Protein AF-A0AAE3A9W5-F1 (afdb_monomer_lite)

Foldseek 3Di:
DDDDDDDDDDDPVVVVVVQVVCVVVVHGPVVVVVVVVVVVCPVPPDPVRVVVVVVVVPDPPDDDPPPPPDDDPDDDDDDDDDDDDD

Secondary structure (DSSP, 8-state):
-----------HHHHHHHHHHHHHTT--HHHHHHHHHHHHHHHHS-HHHHHHHHHTTS-----------PPP--------------

Structure (mmCIF, N/CA/C/O backbone):
data_AF-A0AAE3A9W5-F1
#
_entry.id   AF-A0AAE3A9W5-F1
#
loop_
_atom_site.group_PDB
_atom_site.id
_atom_site.type_symbol
_atom_site.label_atom_id
_atom_site.label_alt_id
_atom_site.label_comp_id
_atom_site.label_asym_id
_atom_site.label_entity_id
_atom_site.label_seq_id
_atom_site.pdbx_PDB_ins_code
_atom_site.Cartn_x
_atom_site.Cartn_y
_atom_site.Cartn_z
_atom_site.occupancy
_atom_site.B_iso_or_equiv
_atom_site.auth_seq_id
_atom_site.auth_comp_id
_atom_site.auth_asym_id
_atom_site.auth_atom_id
_atom_site.pdbx_PDB_model_num
ATOM 1 N N . MET A 1 1 ? -4.936 0.295 -18.198 1.00 72.75 1 MET A N 1
ATOM 2 C CA . MET A 1 1 ? -4.486 -1.033 -17.704 1.00 72.75 1 MET A CA 1
ATOM 3 C C . MET A 1 1 ? -5.564 -1.707 -16.859 1.00 72.75 1 MET A C 1
ATOM 5 O O . MET A 1 1 ? -6.339 -1.006 -16.218 1.00 72.75 1 MET A O 1
ATOM 9 N N . LYS A 1 2 ? -5.620 -3.047 -16.849 1.00 81.25 2 LYS A N 1
ATOM 10 C CA . LYS A 1 2 ? -6.541 -3.829 -15.998 1.00 81.25 2 LYS A CA 1
ATOM 11 C C . LYS A 1 2 ? -5.976 -3.956 -14.576 1.00 81.25 2 LYS A C 1
ATOM 13 O O . LYS A 1 2 ? -4.772 -4.141 -14.426 1.00 81.25 2 LYS A O 1
ATOM 18 N N . ARG A 1 3 ? -6.831 -3.873 -13.549 1.00 85.44 3 ARG A N 1
ATOM 19 C CA . ARG A 1 3 ? -6.445 -4.083 -12.140 1.00 85.44 3 ARG A CA 1
ATOM 20 C C . ARG A 1 3 ? -6.615 -5.551 -11.752 1.00 85.44 3 ARG A C 1
ATOM 22 O O . ARG A 1 3 ? -7.553 -6.199 -12.206 1.00 85.44 3 ARG A O 1
ATOM 29 N N . MET A 1 4 ? -5.719 -6.042 -10.902 1.00 91.12 4 MET A N 1
ATOM 30 C CA . MET A 1 4 ? -5.787 -7.367 -10.286 1.00 91.12 4 MET A CA 1
ATOM 31 C C . MET A 1 4 ? -5.764 -7.197 -8.766 1.00 91.12 4 MET A C 1
ATOM 33 O O . MET A 1 4 ? -5.010 -6.367 -8.262 1.00 91.12 4 MET A O 1
ATOM 37 N N . THR A 1 5 ? -6.574 -7.971 -8.046 1.00 91.69 5 THR A N 1
ATOM 38 C CA . THR A 1 5 ? -6.638 -7.917 -6.579 1.00 91.69 5 THR A CA 1
ATOM 39 C C . THR A 1 5 ? -5.661 -8.914 -5.967 1.00 91.69 5 THR A C 1
ATOM 41 O O . THR A 1 5 ? -5.640 -10.080 -6.354 1.00 91.69 5 THR A O 1
ATOM 44 N N . ILE A 1 6 ? -4.885 -8.462 -4.982 1.00 90.12 6 ILE A N 1
ATOM 45 C CA . ILE A 1 6 ? -4.026 -9.313 -4.153 1.00 90.12 6 ILE A CA 1
ATOM 46 C C . ILE A 1 6 ? -4.675 -9.424 -2.772 1.00 90.12 6 ILE A C 1
ATOM 48 O O . ILE A 1 6 ? -5.044 -8.413 -2.179 1.00 90.12 6 ILE A O 1
ATOM 52 N N . THR A 1 7 ? -4.815 -10.643 -2.253 1.00 92.12 7 THR A N 1
ATOM 53 C CA . THR A 1 7 ? -5.348 -10.889 -0.906 1.00 92.12 7 THR A CA 1
ATOM 54 C C . THR A 1 7 ? -4.208 -11.209 0.053 1.00 92.12 7 THR A C 1
ATOM 56 O O . THR A 1 7 ? -3.380 -12.070 -0.234 1.00 92.12 7 THR A O 1
ATOM 59 N N . VAL A 1 8 ? -4.177 -10.532 1.203 1.00 89.38 8 VAL A N 1
ATOM 60 C CA . VAL A 1 8 ? -3.164 -10.723 2.250 1.00 89.38 8 VAL A CA 1
ATOM 61 C C . VAL A 1 8 ? -3.866 -10.937 3.586 1.00 89.38 8 VAL A C 1
ATOM 63 O O . VAL A 1 8 ? -4.756 -10.172 3.954 1.00 89.38 8 VAL A O 1
ATOM 66 N N . SER A 1 9 ? -3.469 -11.974 4.321 1.00 94.31 9 SER A N 1
ATOM 67 C CA . SER A 1 9 ? -3.936 -12.203 5.690 1.00 94.31 9 SER A CA 1
ATOM 68 C C . SER A 1 9 ? -3.079 -11.418 6.680 1.00 94.31 9 SER A C 1
ATOM 70 O O . SER A 1 9 ? -1.852 -11.423 6.590 1.00 94.31 9 SER A O 1
ATOM 72 N N . TYR A 1 10 ? -3.724 -10.760 7.641 1.00 94.62 10 TYR A N 1
ATOM 73 C CA . TYR A 1 10 ? -3.062 -9.976 8.681 1.00 94.62 10 TYR A CA 1
ATOM 74 C C . TYR A 1 10 ? -3.783 -10.146 10.021 1.00 94.62 10 TYR A C 1
ATOM 76 O O . TYR A 1 10 ? -4.939 -10.567 10.071 1.00 94.62 10 TYR A O 1
ATOM 84 N N . GLU A 1 11 ? -3.096 -9.835 11.116 1.00 97.69 11 GLU A N 1
ATOM 85 C CA . GLU A 1 11 ? -3.646 -9.978 12.461 1.00 97.69 11 GLU A CA 1
ATOM 86 C C . GLU A 1 11 ? -4.771 -8.964 12.700 1.00 97.69 11 GLU A C 1
ATOM 88 O O . GLU A 1 11 ? -4.584 -7.756 12.545 1.00 97.69 11 GLU A O 1
ATOM 93 N N . GLN A 1 12 ? -5.950 -9.460 13.082 1.00 95.69 12 GLN A N 1
ATOM 94 C CA . GLN A 1 12 ? -7.174 -8.661 13.116 1.00 95.69 12 GLN A CA 1
ATOM 95 C C . GLN A 1 12 ? -7.086 -7.464 14.073 1.00 95.69 12 GLN A C 1
ATOM 97 O O . GLN A 1 12 ? -7.532 -6.370 13.728 1.00 95.69 12 GLN A O 1
ATOM 102 N N . GLU A 1 13 ? -6.524 -7.646 15.268 1.00 97.38 13 GLU A N 1
ATOM 103 C CA . GLU A 1 13 ? -6.429 -6.571 16.264 1.00 97.38 13 GLU A CA 1
ATOM 104 C C . GLU A 1 13 ? -5.455 -5.475 15.824 1.00 97.38 13 GLU A C 1
ATOM 106 O O . GLU A 1 13 ? -5.778 -4.287 15.898 1.00 97.38 13 GLU A O 1
ATOM 111 N N . LYS A 1 14 ? -4.310 -5.870 15.257 1.00 95.94 14 LYS A N 1
ATOM 112 C CA . LYS A 1 14 ? -3.339 -4.935 14.675 1.00 95.94 14 LYS A CA 1
ATOM 113 C C . LYS A 1 14 ? -3.926 -4.185 13.486 1.00 95.94 14 LYS A C 1
ATOM 115 O O . LYS A 1 14 ? -3.709 -2.982 13.373 1.00 95.94 14 LYS A O 1
ATOM 120 N N . LEU A 1 15 ? -4.706 -4.860 12.636 1.00 94.69 15 LEU A N 1
ATOM 121 C CA . LEU A 1 15 ? -5.376 -4.222 11.502 1.00 94.69 15 LEU A CA 1
ATOM 122 C C . LEU A 1 15 ? -6.353 -3.138 11.964 1.00 94.69 15 LEU A C 1
ATOM 124 O O . LEU A 1 15 ? -6.351 -2.039 11.419 1.00 94.69 15 LEU A O 1
ATOM 128 N N . LYS A 1 16 ? -7.163 -3.431 12.987 1.00 93.81 16 LYS A N 1
ATOM 129 C CA . LYS A 1 16 ? -8.122 -2.471 13.550 1.00 93.81 16 LYS A CA 1
ATOM 130 C C . LYS A 1 16 ? -7.422 -1.243 14.119 1.00 93.81 16 LYS A C 1
ATOM 132 O O . LYS A 1 16 ? -7.840 -0.124 13.831 1.00 93.81 16 LYS A O 1
ATOM 137 N N . ALA A 1 17 ? -6.354 -1.442 14.894 1.00 95.44 17 ALA A N 1
ATOM 138 C CA . ALA A 1 17 ? -5.559 -0.335 15.415 1.00 95.44 17 ALA A CA 1
ATOM 139 C C . ALA A 1 17 ? -4.972 0.503 14.268 1.00 95.44 17 ALA A C 1
ATOM 141 O O . ALA A 1 17 ? -5.110 1.724 14.259 1.00 95.44 17 ALA A O 1
ATOM 142 N N . LEU A 1 18 ? -4.391 -0.154 13.263 1.00 93.00 18 LEU A N 1
ATOM 143 C CA . LEU A 1 18 ? -3.811 0.513 12.102 1.00 93.00 18 LEU A CA 1
ATOM 144 C C . LEU A 1 18 ? -4.845 1.358 11.346 1.00 93.00 18 LEU A C 1
ATOM 146 O O . LEU A 1 18 ? -4.592 2.531 11.098 1.00 93.00 18 LEU A O 1
AT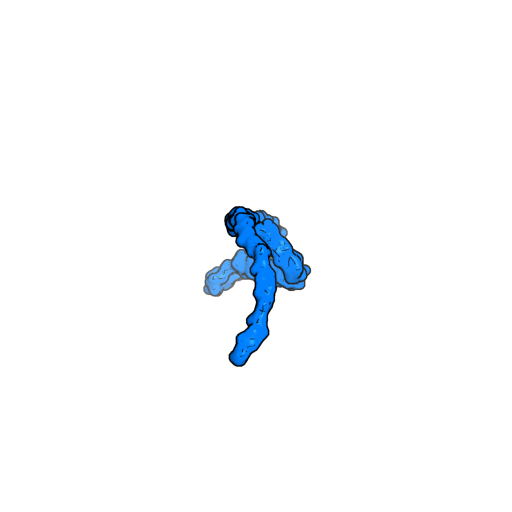OM 150 N N . GLN A 1 19 ? -6.022 0.804 11.044 1.00 91.38 19 GLN A N 1
ATOM 151 C CA . GLN A 1 19 ? -7.104 1.531 10.370 1.00 91.38 19 GLN A CA 1
ATOM 152 C C . GLN A 1 19 ? -7.617 2.712 11.202 1.00 91.38 19 GLN A C 1
ATOM 154 O O . GLN A 1 19 ? -7.853 3.790 10.658 1.00 91.38 19 GLN A O 1
ATOM 159 N N . PHE A 1 20 ? -7.746 2.537 12.520 1.00 92.50 20 PHE A N 1
ATOM 160 C CA . PHE A 1 20 ? -8.190 3.596 13.426 1.00 92.50 20 PHE A CA 1
ATOM 161 C C . PHE A 1 20 ? -7.226 4.789 13.429 1.00 92.50 20 PHE A C 1
ATOM 163 O O . PHE A 1 20 ? -7.649 5.940 13.304 1.00 92.50 20 PHE A O 1
ATOM 170 N N . TYR A 1 21 ? -5.922 4.526 13.547 1.00 92.38 21 TYR A N 1
ATOM 171 C CA . TYR A 1 21 ? -4.916 5.587 13.578 1.00 92.38 21 TYR A CA 1
ATOM 172 C C . TYR A 1 21 ? -4.620 6.175 12.192 1.00 92.38 21 TYR A C 1
ATOM 174 O O . TYR A 1 21 ? -4.401 7.380 12.103 1.00 92.38 21 TYR A O 1
ATOM 182 N N . ALA A 1 22 ? -4.668 5.379 11.119 1.00 89.12 22 ALA A N 1
ATOM 183 C CA . ALA A 1 22 ? -4.540 5.882 9.749 1.00 89.12 22 ALA A CA 1
ATOM 184 C C . ALA A 1 22 ? -5.669 6.871 9.426 1.00 89.12 22 ALA A C 1
ATOM 186 O O . ALA A 1 22 ? -5.402 8.023 9.080 1.00 89.12 22 ALA A O 1
ATOM 187 N N . GLY A 1 23 ? -6.924 6.483 9.692 1.00 85.88 23 GLY A N 1
ATOM 188 C CA . GLY A 1 23 ? -8.082 7.352 9.473 1.00 85.88 23 GLY A CA 1
ATOM 189 C C . GLY A 1 23 ? -8.018 8.654 10.277 1.00 85.88 23 GLY A C 1
ATOM 190 O O . GLY A 1 23 ? -8.432 9.705 9.792 1.00 85.88 23 GLY A O 1
ATOM 191 N N . LYS A 1 24 ? -7.424 8.623 11.476 1.00 85.00 24 LYS A N 1
ATOM 192 C CA . LYS A 1 24 ? -7.191 9.825 12.289 1.00 85.00 24 LYS A CA 1
ATOM 193 C C . LYS A 1 24 ? -6.162 10.783 11.669 1.00 85.00 24 LYS A C 1
ATOM 195 O O . LYS A 1 24 ? -6.282 11.991 11.850 1.00 85.00 24 LYS A O 1
ATOM 200 N N . ASN A 1 25 ? -5.182 10.256 10.940 1.00 80.25 25 ASN A N 1
ATOM 201 C CA . ASN A 1 25 ? -4.139 11.031 10.265 1.00 80.25 25 ASN A CA 1
ATOM 202 C C . ASN A 1 25 ? -4.558 11.517 8.866 1.00 80.25 25 ASN A C 1
ATOM 204 O O . ASN A 1 25 ? -3.768 12.167 8.185 1.00 80.25 25 ASN A O 1
ATOM 208 N N . GLY A 1 26 ? -5.788 11.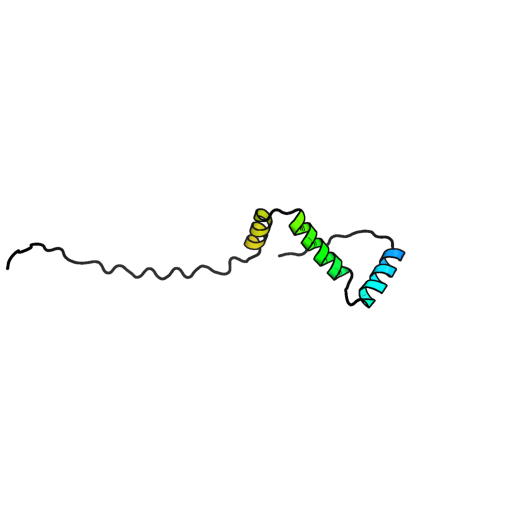217 8.435 1.00 78.06 26 GLY A N 1
ATOM 209 C CA . GLY A 1 26 ? -6.310 11.621 7.130 1.00 78.06 26 GLY A CA 1
ATOM 210 C C . GLY A 1 26 ? -5.789 10.786 5.959 1.00 78.06 26 GLY A C 1
ATOM 211 O O . GLY A 1 26 ? -6.029 11.158 4.813 1.00 78.06 26 GLY A O 1
ATOM 212 N N . THR A 1 27 ? -5.106 9.668 6.221 1.00 81.38 27 THR A N 1
ATOM 213 C CA . THR A 1 27 ? -4.732 8.688 5.193 1.00 81.38 27 THR A CA 1
ATOM 214 C C . THR A 1 27 ? -5.589 7.434 5.328 1.00 81.38 27 THR A C 1
ATOM 216 O O . THR A 1 27 ? -6.016 7.057 6.420 1.00 81.38 27 THR A O 1
ATOM 219 N N . SER A 1 28 ? -5.887 6.781 4.206 1.00 88.69 28 SER A N 1
ATOM 220 C CA . SER A 1 28 ? -6.484 5.447 4.229 1.00 88.69 28 SER A CA 1
ATOM 221 C C . SER A 1 28 ? -5.384 4.398 4.134 1.00 88.69 28 SER A C 1
ATOM 223 O O . SER A 1 28 ? -4.393 4.582 3.422 1.00 88.69 28 SER A O 1
ATOM 225 N N . LEU A 1 29 ? -5.574 3.278 4.832 1.00 89.25 29 LEU A N 1
ATOM 226 C CA . LEU A 1 29 ? -4.644 2.154 4.769 1.00 89.25 29 LEU A CA 1
ATOM 227 C C . LEU A 1 29 ? -4.473 1.667 3.321 1.00 89.25 29 LEU A C 1
ATOM 229 O O . LEU A 1 29 ? -3.371 1.330 2.904 1.00 89.25 29 LEU A O 1
ATOM 233 N N . GLU A 1 30 ? -5.553 1.673 2.544 1.00 88.88 30 GLU A N 1
ATOM 234 C CA . GLU A 1 30 ? -5.559 1.307 1.132 1.00 88.88 30 GLU A CA 1
ATOM 235 C C . GLU A 1 30 ? -4.670 2.237 0.298 1.00 88.88 30 GLU A C 1
ATOM 237 O O . GLU A 1 30 ? -3.873 1.754 -0.498 1.00 88.88 30 GLU A O 1
ATOM 242 N N . SER A 1 31 ? -4.740 3.556 0.518 1.00 90.88 31 SER A N 1
ATOM 243 C CA . SER A 1 31 ? -3.900 4.521 -0.203 1.00 90.88 31 SER A CA 1
ATOM 244 C C . SER A 1 31 ? -2.419 4.348 0.133 1.00 90.88 31 SER A C 1
ATOM 246 O O . SER A 1 31 ? -1.564 4.469 -0.746 1.00 90.88 31 SER A O 1
ATOM 248 N N . ASP A 1 32 ? -2.103 4.068 1.399 1.00 91.44 32 ASP A N 1
ATOM 249 C CA . ASP A 1 32 ? -0.727 3.820 1.827 1.00 91.44 32 ASP A CA 1
ATOM 250 C C . ASP A 1 32 ? -0.183 2.519 1.212 1.00 91.44 32 ASP A C 1
ATOM 252 O O . ASP A 1 32 ? 0.972 2.470 0.775 1.00 91.44 32 ASP A O 1
ATOM 256 N N . LEU A 1 33 ? -1.022 1.481 1.112 1.00 92.38 33 LEU A N 1
ATOM 257 C CA . LEU A 1 33 ? -0.686 0.231 0.430 1.00 92.38 33 LEU A CA 1
ATOM 258 C C . LEU A 1 33 ? -0.508 0.426 -1.080 1.00 92.38 33 LEU A C 1
ATOM 260 O O . LEU A 1 33 ? 0.456 -0.100 -1.632 1.00 92.38 33 LEU A O 1
ATOM 264 N N . ASP A 1 34 ? -1.359 1.214 -1.738 1.00 91.44 34 ASP A N 1
ATOM 265 C CA . ASP A 1 34 ? -1.222 1.541 -3.162 1.00 91.44 34 ASP A CA 1
ATOM 266 C C . ASP A 1 34 ? 0.106 2.265 -3.437 1.00 91.44 34 ASP A C 1
ATOM 268 O O . ASP A 1 34 ? 0.882 1.863 -4.312 1.00 91.44 34 ASP A O 1
ATOM 272 N N . ALA A 1 35 ? 0.436 3.278 -2.630 1.00 92.94 35 ALA A N 1
ATOM 273 C CA . ALA A 1 35 ? 1.706 3.994 -2.737 1.00 92.94 35 ALA A CA 1
ATOM 274 C C . ALA A 1 35 ? 2.912 3.084 -2.445 1.00 92.94 35 ALA A C 1
ATOM 276 O O . ALA A 1 35 ? 3.979 3.215 -3.056 1.00 92.94 35 ALA A O 1
ATOM 277 N N . PHE A 1 36 ? 2.772 2.147 -1.503 1.00 94.25 36 PHE A N 1
ATOM 278 C CA . PHE A 1 36 ? 3.804 1.157 -1.219 1.00 94.25 36 PHE A CA 1
ATOM 279 C C . PHE A 1 36 ? 3.998 0.183 -2.386 1.00 94.25 36 PHE A C 1
ATOM 281 O O . PHE A 1 36 ? 5.139 -0.090 -2.766 1.00 94.25 36 PHE A O 1
ATOM 288 N N . MET A 1 37 ? 2.915 -0.278 -3.012 1.00 93.94 37 MET A N 1
ATOM 289 C CA . ME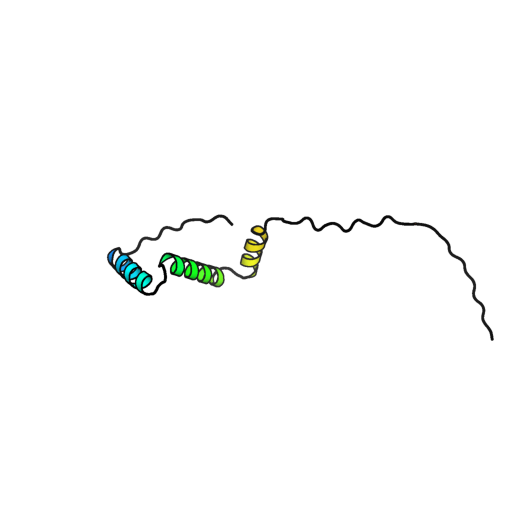T A 1 37 ? 2.963 -1.135 -4.197 1.00 93.94 37 MET A CA 1
ATOM 290 C C . MET A 1 37 ? 3.665 -0.445 -5.370 1.00 93.94 37 MET A C 1
ATOM 292 O O . MET A 1 37 ? 4.493 -1.069 -6.034 1.00 93.94 37 MET A O 1
ATOM 296 N N . GLU A 1 38 ? 3.435 0.852 -5.584 1.00 93.19 38 GLU A N 1
ATOM 297 C CA . GLU A 1 38 ? 4.144 1.615 -6.617 1.00 93.19 38 GLU A CA 1
ATOM 298 C C . GLU A 1 38 ? 5.659 1.689 -6.344 1.00 93.19 38 GLU A C 1
ATOM 300 O O . GLU A 1 38 ? 6.482 1.525 -7.251 1.00 93.19 38 GLU A O 1
ATOM 305 N N . LYS A 1 39 ? 6.056 1.875 -5.078 1.00 96.25 39 LYS A N 1
ATOM 306 C CA . LYS A 1 39 ? 7.472 1.852 -4.674 1.00 96.25 39 LYS A CA 1
ATOM 307 C C . LYS A 1 39 ? 8.103 0.482 -4.912 1.00 96.25 39 LYS A C 1
ATOM 309 O O . LYS A 1 39 ? 9.225 0.416 -5.415 1.00 96.25 39 LYS A O 1
ATOM 314 N N . LEU A 1 40 ? 7.399 -0.604 -4.581 1.00 95.69 40 LEU A N 1
ATOM 315 C CA . LEU A 1 40 ? 7.863 -1.964 -4.863 1.00 95.69 40 LEU A CA 1
ATOM 316 C C . LEU A 1 40 ? 8.019 -2.189 -6.369 1.00 95.69 40 LEU A C 1
ATOM 318 O O . LEU A 1 40 ? 9.056 -2.690 -6.799 1.00 95.69 40 LEU A O 1
ATOM 322 N N . TYR A 1 41 ? 7.049 -1.752 -7.174 1.00 94.62 41 TYR A N 1
ATOM 323 C CA . TYR A 1 41 ? 7.124 -1.848 -8.629 1.00 94.62 41 TYR A CA 1
ATOM 324 C C . TYR A 1 41 ? 8.376 -1.151 -9.175 1.00 94.62 41 TYR A C 1
ATOM 326 O O . TYR A 1 41 ? 9.165 -1.773 -9.877 1.00 94.62 41 TYR A O 1
ATOM 334 N N . LYS A 1 42 ? 8.644 0.097 -8.774 1.00 94.69 42 LYS A N 1
ATOM 335 C CA . LYS A 1 42 ? 9.851 0.830 -9.205 1.00 94.69 42 LYS A CA 1
ATOM 336 C C . LYS A 1 42 ? 11.157 0.200 -8.712 1.00 94.69 42 LYS A C 1
ATOM 338 O O . LYS A 1 42 ? 12.172 0.311 -9.392 1.00 94.69 42 LYS A O 1
ATOM 343 N N . LYS A 1 43 ? 11.142 -0.438 -7.536 1.00 96.81 43 LYS A N 1
ATOM 344 C CA . LYS A 1 43 ? 12.318 -1.082 -6.934 1.00 96.81 43 LYS A CA 1
ATOM 345 C C . LYS A 1 43 ? 12.691 -2.393 -7.625 1.00 96.81 43 LYS A C 1
ATOM 347 O O . LYS A 1 43 ? 13.877 -2.664 -7.786 1.00 96.81 43 LYS A O 1
ATOM 352 N N . TYR A 1 44 ? 11.702 -3.210 -7.981 1.00 96.56 44 TYR A N 1
ATOM 353 C CA . TYR A 1 44 ? 11.930 -4.550 -8.529 1.00 96.56 44 TYR A CA 1
ATOM 354 C C . TYR A 1 44 ? 11.824 -4.615 -10.055 1.00 96.56 44 TYR A C 1
ATOM 356 O O . TYR A 1 44 ? 12.396 -5.524 -10.651 1.00 96.56 44 TYR A O 1
ATOM 364 N N . VAL A 1 45 ? 11.129 -3.669 -10.694 1.00 96.12 45 VAL A N 1
ATOM 365 C CA . VAL A 1 45 ? 10.957 -3.636 -12.151 1.00 96.12 45 VAL A CA 1
ATOM 366 C C . VAL A 1 45 ? 11.911 -2.605 -12.776 1.00 96.12 45 VAL A C 1
ATOM 368 O O . VAL A 1 45 ? 11.784 -1.402 -12.511 1.00 96.12 45 VAL A O 1
ATOM 371 N N . PRO A 1 46 ? 12.864 -3.038 -13.627 1.00 97.19 46 PRO A N 1
ATOM 372 C CA . PRO A 1 46 ? 13.776 -2.142 -14.339 1.00 97.19 46 PRO A CA 1
ATOM 373 C C . PRO A 1 46 ? 13.043 -1.114 -15.209 1.00 97.19 46 PRO A C 1
ATOM 375 O O . PRO A 1 46 ? 11.962 -1.401 -15.721 1.00 97.19 46 PRO A O 1
ATOM 378 N N . SER A 1 47 ? 13.654 0.060 -15.432 1.00 93.56 47 SER A N 1
ATOM 379 C CA . SER A 1 47 ? 13.035 1.155 -16.213 1.00 93.56 47 SER A CA 1
ATOM 380 C C . SER A 1 47 ? 12.550 0.695 -17.586 1.00 93.56 47 SER A C 1
ATOM 382 O O . SER A 1 47 ? 11.394 0.913 -17.923 1.00 93.56 47 SER A O 1
ATOM 384 N N . GLN A 1 48 ? 13.381 -0.062 -18.311 1.00 93.94 48 GLN A N 1
ATOM 385 C CA . GLN A 1 48 ? 13.053 -0.563 -19.648 1.00 93.94 48 GLN A CA 1
ATOM 386 C C . GLN A 1 48 ? 11.771 -1.411 -19.669 1.00 93.94 48 GLN A C 1
ATOM 388 O O . GLN A 1 48 ? 10.969 -1.319 -20.593 1.00 93.94 48 GLN A O 1
ATOM 393 N N . THR A 1 49 ? 11.550 -2.234 -18.641 1.00 94.69 49 THR A N 1
ATOM 394 C CA . THR A 1 49 ? 10.333 -3.047 -18.530 1.00 94.69 49 THR A CA 1
ATOM 395 C C . THR A 1 49 ? 9.124 -2.198 -18.140 1.00 94.69 49 THR A C 1
ATOM 397 O O . THR A 1 49 ? 8.026 -2.465 -18.621 1.00 94.69 49 THR A O 1
ATOM 400 N N . ARG A 1 50 ? 9.308 -1.161 -17.311 1.00 93.88 50 ARG A N 1
ATOM 401 C CA . ARG A 1 50 ? 8.233 -0.218 -16.955 1.00 93.88 50 ARG A CA 1
ATOM 402 C C . ARG A 1 50 ? 7.759 0.573 -18.172 1.00 93.88 50 ARG A C 1
ATOM 404 O O . ARG A 1 50 ? 6.572 0.555 -18.473 1.00 93.88 50 ARG A O 1
ATOM 411 N N . GLU A 1 51 ? 8.693 1.146 -18.922 1.00 92.12 51 GLU A N 1
ATOM 412 C CA . GLU A 1 51 ? 8.429 1.877 -20.169 1.00 92.12 51 GLU A CA 1
ATOM 413 C C . GLU A 1 51 ? 7.741 0.988 -21.219 1.00 92.12 51 GLU A C 1
ATOM 415 O O . GLU A 1 51 ? 6.821 1.420 -21.916 1.00 92.12 51 GLU A O 1
ATOM 420 N N . TYR A 1 52 ? 8.120 -0.292 -21.304 1.00 92.62 52 TYR A N 1
ATOM 421 C CA . TYR A 1 52 ? 7.431 -1.244 -22.176 1.00 92.62 52 TYR A CA 1
ATOM 422 C C . TYR A 1 52 ? 5.976 -1.484 -21.742 1.00 92.62 52 TYR A C 1
ATOM 424 O O . TYR A 1 52 ? 5.069 -1.476 -22.567 1.00 92.62 52 TYR A O 1
ATOM 432 N N . ILE A 1 53 ? 5.726 -1.663 -20.444 1.00 90.75 53 ILE A N 1
ATOM 433 C CA . ILE A 1 53 ? 4.368 -1.852 -19.917 1.00 90.75 53 ILE A CA 1
ATOM 434 C C . ILE A 1 53 ? 3.513 -0.594 -20.143 1.00 90.75 53 ILE A C 1
ATOM 436 O O . ILE A 1 53 ? 2.347 -0.715 -20.515 1.00 90.75 53 ILE A O 1
ATOM 440 N N . GLU A 1 54 ? 4.086 0.597 -19.960 1.00 85.56 54 GLU A N 1
ATOM 441 C CA . GLU A 1 54 ? 3.427 1.886 -20.205 1.00 85.56 54 GLU A CA 1
ATOM 442 C C . GLU A 1 54 ? 3.099 2.094 -21.691 1.00 85.56 54 GLU A C 1
ATOM 444 O O . GLU A 1 54 ? 1.964 2.439 -22.008 1.00 85.56 54 GLU A O 1
ATOM 449 N N . SER A 1 55 ? 4.022 1.778 -22.605 1.00 85.88 55 SER A N 1
ATOM 450 C CA . SER A 1 55 ? 3.778 1.883 -24.057 1.00 85.88 55 SER A CA 1
ATOM 451 C C . SER A 1 55 ? 2.771 0.858 -24.592 1.00 85.88 55 SER A C 1
ATOM 453 O O . SER A 1 55 ? 2.079 1.132 -25.563 1.00 85.88 55 SER A O 1
ATOM 455 N N . MET A 1 56 ? 2.630 -0.303 -23.941 1.00 80.06 56 MET A N 1
ATOM 456 C CA . MET A 1 56 ? 1.554 -1.268 -24.226 1.00 80.06 56 MET A CA 1
ATOM 457 C C . MET A 1 56 ? 0.200 -0.851 -23.630 1.00 80.06 56 MET A C 1
ATOM 459 O O . MET A 1 56 ? -0.834 -1.437 -23.958 1.00 80.06 56 MET A O 1
ATOM 463 N N . ALA A 1 57 ? 0.200 0.099 -22.694 1.00 68.25 57 ALA A N 1
ATOM 464 C CA . ALA A 1 57 ? -0.996 0.599 -22.029 1.00 68.25 57 ALA A CA 1
ATOM 465 C C . ALA A 1 57 ? -1.500 1.928 -22.590 1.00 68.25 57 ALA A C 1
ATOM 467 O O . ALA A 1 57 ? -2.685 2.217 -22.400 1.00 68.25 57 ALA A O 1
ATOM 468 N N . GLU A 1 58 ? -0.645 2.698 -23.267 1.00 62.25 58 GLU A N 1
ATOM 469 C CA . GLU A 1 58 ? -1.081 3.668 -24.265 1.00 62.25 58 GLU A CA 1
ATOM 470 C C . GLU A 1 58 ? -1.828 2.886 -25.354 1.00 62.25 58 GLU A C 1
ATOM 472 O O . GLU A 1 58 ? -1.244 2.015 -26.003 1.00 62.25 58 GLU A O 1
ATOM 477 N N . PRO A 1 59 ? -3.138 3.120 -25.550 1.00 56.72 59 PRO A N 1
ATOM 478 C CA . PRO A 1 59 ? -3.789 2.666 -26.766 1.00 56.72 59 PRO A CA 1
ATOM 479 C C . PRO A 1 59 ? -2.975 3.195 -27.951 1.00 56.72 59 PRO A C 1
ATOM 481 O O . PRO A 1 59 ? -2.394 4.275 -27.855 1.00 56.72 59 PRO A O 1
ATOM 484 N N . GLU A 1 60 ? -2.973 2.496 -29.083 1.00 54.28 60 GLU A N 1
ATOM 485 C CA . GLU A 1 60 ? -2.572 3.064 -30.376 1.00 54.28 60 GLU A CA 1
ATOM 486 C C . GLU A 1 60 ? -3.504 4.238 -30.780 1.00 54.28 60 GLU A C 1
ATOM 488 O O . GLU A 1 60 ? -4.104 4.253 -31.848 1.00 54.28 60 GLU A O 1
ATOM 493 N N . GLU A 1 61 ? -3.671 5.259 -29.945 1.00 53.91 61 GLU A N 1
ATOM 494 C CA . GLU A 1 61 ? -4.287 6.529 -30.292 1.00 53.91 61 GLU A CA 1
ATOM 495 C C . GLU A 1 61 ? -3.199 7.450 -30.830 1.00 53.91 61 GLU A C 1
ATOM 497 O O . GLU A 1 61 ? -2.742 8.391 -30.195 1.00 53.91 61 GLU A O 1
ATOM 502 N N . GLN A 1 62 ? -2.773 7.151 -32.052 1.00 47.19 62 GLN A N 1
ATOM 503 C CA . GLN A 1 62 ? -3.048 8.020 -33.193 1.00 47.19 62 GLN A CA 1
ATOM 504 C C . GLN A 1 62 ? -2.258 7.494 -34.393 1.00 47.19 62 GLN A C 1
ATOM 506 O O . GLN A 1 62 ? -1.020 7.507 -34.372 1.00 47.19 62 GLN A O 1
ATOM 511 N N . PRO A 1 63 ? -2.919 7.101 -35.500 1.00 49.12 63 PRO A N 1
ATOM 512 C CA . PRO A 1 63 ? -2.218 7.081 -36.767 1.00 49.12 63 PRO A CA 1
ATOM 513 C C . PRO A 1 63 ? -1.753 8.517 -36.997 1.00 49.12 63 PRO A C 1
ATOM 515 O O . PRO A 1 63 ? -2.572 9.416 -37.190 1.00 49.12 63 PRO A O 1
ATOM 518 N N . ARG A 1 64 ? -0.433 8.745 -36.927 1.00 60.41 64 ARG A N 1
ATOM 519 C CA . ARG A 1 64 ? 0.171 10.014 -37.346 1.00 60.41 64 ARG A CA 1
ATOM 520 C C . ARG A 1 64 ? -0.494 10.385 -38.669 1.00 60.41 64 ARG A C 1
ATOM 522 O O . ARG A 1 64 ? -0.489 9.526 -39.563 1.00 60.41 64 ARG A O 1
ATOM 529 N N . PRO A 1 65 ? -1.073 11.588 -38.831 1.00 52.66 65 PRO A N 1
ATOM 530 C CA . PRO A 1 65 ? -1.525 11.996 -40.144 1.00 52.66 65 PRO A CA 1
ATOM 531 C C . PRO A 1 65 ? -0.288 11.916 -41.034 1.00 52.66 65 PRO 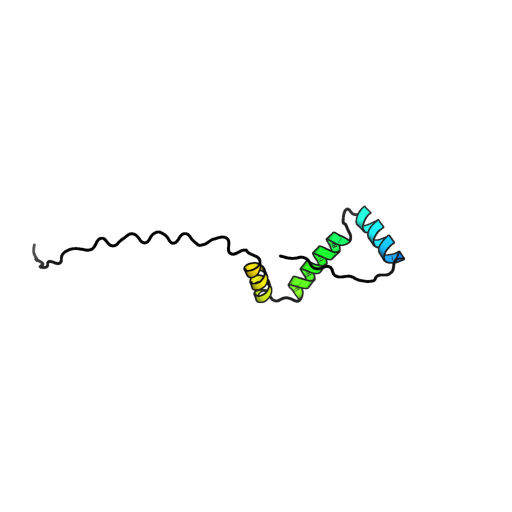A C 1
ATOM 533 O O . PRO A 1 65 ? 0.672 12.666 -40.850 1.00 52.66 65 PRO A O 1
ATOM 536 N N . ARG A 1 66 ? -0.255 10.929 -41.941 1.00 54.50 66 ARG A N 1
ATOM 537 C CA . ARG A 1 66 ? 0.724 10.906 -43.022 1.00 54.50 66 ARG A CA 1
ATOM 538 C C . ARG A 1 66 ? 0.479 12.223 -43.724 1.00 54.50 66 ARG A C 1
ATOM 540 O O . ARG A 1 66 ? -0.582 12.378 -44.330 1.00 54.50 66 ARG A O 1
ATOM 547 N N . SER A 1 67 ? 1.392 13.182 -43.557 1.00 56.44 67 SER A N 1
ATOM 548 C CA . SER A 1 67 ? 1.317 14.420 -44.312 1.00 56.44 67 SER A CA 1
ATOM 549 C C . SER A 1 67 ? 1.142 13.997 -45.762 1.00 56.44 67 SER A C 1
ATOM 551 O O . SER A 1 67 ? 1.875 13.138 -46.270 1.00 56.44 67 SER A O 1
ATOM 553 N N . ALA A 1 68 ? 0.040 14.456 -46.352 1.00 50.25 68 ALA A N 1
ATOM 554 C CA . ALA A 1 68 ? -0.328 14.095 -47.700 1.00 50.25 68 ALA A CA 1
ATOM 555 C C . ALA A 1 68 ? 0.900 14.353 -48.567 1.00 50.25 68 ALA A C 1
ATOM 557 O O . ALA A 1 68 ? 1.433 15.461 -48.607 1.00 50.25 68 ALA A O 1
ATOM 558 N N . ARG A 1 69 ? 1.403 13.281 -49.177 1.00 53.38 69 ARG A N 1
ATOM 559 C CA . ARG A 1 69 ? 2.491 13.332 -50.137 1.00 53.38 69 ARG A CA 1
ATOM 560 C C . ARG A 1 69 ? 2.029 14.284 -51.235 1.00 53.38 69 ARG A C 1
ATOM 562 O O . ARG A 1 69 ? 1.200 13.886 -52.050 1.00 53.38 69 ARG A O 1
ATOM 569 N N . SER A 1 70 ? 2.508 15.531 -51.215 1.00 51.78 70 SER A N 1
ATOM 570 C CA . SER A 1 70 ? 2.252 16.469 -52.306 1.00 51.78 70 SER A CA 1
ATOM 571 C C . SER A 1 70 ? 2.651 15.777 -53.608 1.00 51.78 70 SER A C 1
ATOM 573 O O . SER A 1 70 ? 3.761 15.231 -53.688 1.00 51.78 70 SER A O 1
ATOM 575 N N . PRO A 1 71 ? 1.747 15.707 -54.597 1.00 48.28 71 PRO A N 1
ATOM 576 C CA . PRO A 1 71 ? 2.043 15.040 -55.845 1.00 48.28 71 PRO A CA 1
ATOM 577 C C . PRO A 1 71 ? 3.170 15.791 -56.552 1.00 48.28 71 PRO A C 1
ATOM 579 O O . PRO A 1 71 ? 3.228 17.019 -56.558 1.00 48.28 71 PRO A O 1
ATOM 582 N N . ARG A 1 72 ? 4.088 15.008 -57.121 1.00 47.78 72 ARG A N 1
ATOM 583 C CA . ARG A 1 72 ? 5.118 15.463 -58.051 1.00 47.78 72 ARG A CA 1
ATOM 584 C C . ARG A 1 72 ? 4.488 16.364 -59.116 1.00 47.78 72 ARG A C 1
ATOM 586 O O . ARG A 1 72 ? 3.689 15.872 -59.908 1.00 47.78 72 ARG A O 1
ATOM 593 N N . SER A 1 73 ? 4.950 17.604 -59.211 1.00 43.62 73 SER A N 1
ATOM 594 C CA . SER A 1 73 ? 4.999 18.296 -60.497 1.00 43.62 73 SER A CA 1
ATOM 595 C C . SER A 1 73 ? 6.350 17.972 -61.120 1.00 43.62 73 SER A C 1
ATOM 597 O O . SER A 1 73 ? 7.396 18.415 -60.651 1.00 43.62 73 SER A O 1
ATOM 599 N N . ALA A 1 74 ? 6.313 17.078 -62.102 1.00 45.41 74 ALA A N 1
ATOM 600 C CA . ALA A 1 74 ? 7.415 16.806 -63.006 1.00 45.41 74 ALA A CA 1
ATOM 601 C C . ALA A 1 74 ? 7.481 17.883 -64.098 1.00 45.41 74 ALA A C 1
ATOM 603 O O . ALA A 1 74 ? 6.474 18.531 -64.380 1.00 45.41 74 ALA A O 1
ATOM 604 N N . THR A 1 75 ? 8.637 17.919 -64.773 1.00 40.88 75 THR A N 1
ATOM 605 C CA . THR A 1 75 ? 8.972 18.676 -65.999 1.00 40.88 75 THR A CA 1
ATOM 606 C C . THR A 1 75 ? 9.237 20.155 -65.729 1.00 40.88 75 THR A C 1
ATOM 608 O O . THR A 1 75 ? 8.512 20.776 -64.967 1.00 40.88 75 THR A O 1
ATOM 611 N N . SER A 1 76 ? 10.270 20.813 -66.239 1.00 40.81 76 SER A N 1
ATOM 612 C CA . SER A 1 76 ? 11.302 20.609 -67.278 1.00 40.81 76 SER A CA 1
ATOM 613 C C . SER A 1 76 ? 12.197 21.872 -67.130 1.00 40.81 76 SER A C 1
ATOM 615 O O . SER A 1 76 ? 11.757 22.840 -66.521 1.00 40.81 76 SER A O 1
ATOM 617 N N . ASP A 1 77 ? 13.432 22.046 -67.563 1.00 45.41 77 ASP A N 1
ATOM 618 C CA . ASP A 1 77 ? 14.238 21.505 -68.637 1.00 45.41 77 ASP A CA 1
ATOM 619 C C . ASP A 1 77 ? 15.658 22.047 -68.374 1.00 45.41 77 ASP A C 1
ATOM 621 O O . ASP A 1 77 ? 15.832 23.164 -67.883 1.00 45.41 77 ASP A O 1
ATOM 625 N N . THR A 1 78 ? 16.663 21.241 -68.665 1.00 46.56 78 THR A N 1
ATOM 626 C CA . THR A 1 78 ? 18.078 21.613 -68.809 1.00 46.56 78 THR A CA 1
ATOM 627 C C . THR A 1 78 ? 18.299 22.646 -69.916 1.00 46.56 78 THR A C 1
ATOM 629 O O . THR A 1 78 ? 17.684 22.484 -70.956 1.00 46.56 78 THR A O 1
ATOM 632 N N . LEU A 1 79 ? 19.228 23.600 -69.731 1.00 47.66 79 LEU A N 1
ATOM 633 C CA . LEU A 1 79 ? 20.156 24.207 -70.726 1.00 47.66 79 LEU A CA 1
ATOM 634 C C . LEU A 1 79 ? 20.985 25.275 -69.967 1.00 47.66 79 LEU A C 1
ATOM 636 O O . LEU A 1 79 ? 20.413 26.179 -69.372 1.00 47.66 7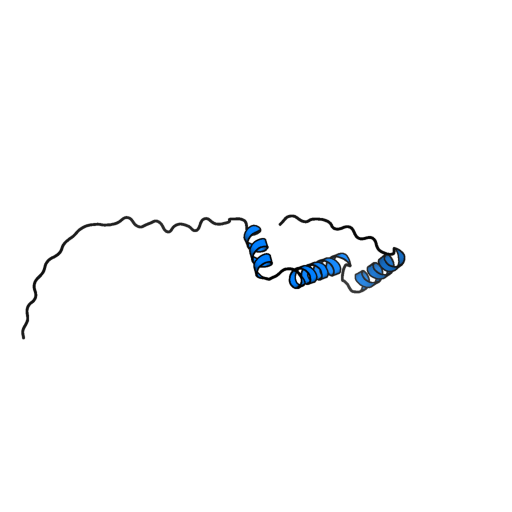9 LEU A O 1
ATOM 640 N N . ASP A 1 80 ? 22.274 25.091 -69.683 1.00 42.56 80 ASP A N 1
ATOM 641 C CA . ASP A 1 80 ? 23.445 25.075 -70.577 1.00 42.56 80 ASP A CA 1
ATOM 642 C C . ASP A 1 80 ? 24.014 26.473 -70.910 1.00 42.56 80 ASP A C 1
ATOM 644 O O . ASP A 1 80 ? 23.296 27.399 -71.270 1.00 42.56 80 ASP A O 1
ATOM 648 N N . THR A 1 81 ? 25.348 26.522 -70.848 1.00 39.94 81 THR A N 1
ATOM 649 C CA . THR A 1 81 ? 26.289 27.511 -71.392 1.00 39.94 81 THR A CA 1
ATOM 650 C C . THR A 1 81 ? 26.525 28.826 -70.634 1.00 39.94 81 THR A C 1
ATOM 652 O O . THR A 1 81 ? 25.644 29.646 -70.393 1.00 39.94 81 THR A O 1
ATOM 655 N N . GLY A 1 82 ? 27.804 29.020 -70.290 1.00 47.06 82 GLY A N 1
ATOM 656 C CA . GLY A 1 82 ? 28.349 30.211 -69.651 1.00 47.06 82 GLY A CA 1
ATOM 657 C C . GLY A 1 82 ? 28.818 31.314 -70.604 1.00 47.06 82 GLY A C 1
ATOM 658 O O . GLY A 1 82 ? 28.685 31.216 -71.821 1.00 47.06 82 GLY A O 1
ATOM 659 N N . LYS A 1 83 ? 29.361 32.368 -69.986 1.00 45.50 83 LYS A N 1
ATOM 660 C CA . LYS A 1 83 ? 30.253 33.437 -70.490 1.00 45.50 83 LYS A CA 1
ATOM 661 C C . LYS A 1 83 ? 30.483 34.367 -69.285 1.00 45.50 83 LYS A C 1
ATOM 663 O O . LYS A 1 83 ? 29.506 34.815 -68.700 1.00 45.50 83 LYS A O 1
ATOM 668 N N . GLU A 1 84 ? 31.654 34.451 -68.655 1.00 42.44 84 GLU A N 1
ATOM 669 C CA . GLU A 1 84 ? 32.896 35.138 -69.066 1.00 42.44 84 GLU A CA 1
ATOM 670 C C . GLU A 1 84 ? 32.718 36.602 -69.518 1.00 42.44 84 GLU A C 1
ATOM 672 O O . GLU A 1 84 ? 31.982 36.872 -70.466 1.00 42.44 84 GLU A O 1
ATOM 677 N N . THR A 1 85 ? 33.516 37.480 -68.878 1.00 42.12 85 THR A N 1
ATOM 678 C CA . THR A 1 85 ? 33.860 38.898 -69.174 1.00 42.12 85 THR A CA 1
ATOM 679 C C . THR A 1 85 ? 32.741 39.927 -68.947 1.00 42.12 85 THR A C 1
ATOM 681 O O . THR A 1 85 ? 31.607 39.698 -69.345 1.00 42.12 85 THR A O 1
ATOM 684 N N . GLU A 1 86 ? 32.946 41.041 -68.239 1.00 45.41 86 GLU A N 1
ATOM 685 C CA . GLU A 1 86 ? 34.081 41.987 -68.202 1.00 45.41 86 GLU A CA 1
ATOM 686 C C . GLU A 1 86 ? 34.220 42.664 -66.823 1.00 45.41 86 GLU A C 1
ATOM 688 O O . GLU A 1 86 ? 33.181 42.831 -66.139 1.00 45.41 86 GLU A O 1
#

Sequence (86 aa):
MKRMTITVSYEQEKLKALQFYAGKNGTSLESDLDAFMEKLYKKYVPSQTREYIESMAEPEEQPRPRSARSPRSATSDTLDTGKETE

pLDDT: mean 76.55, std 20.7, range [39.94, 97.69]

Radius of gyration: 31.85 Å; chains: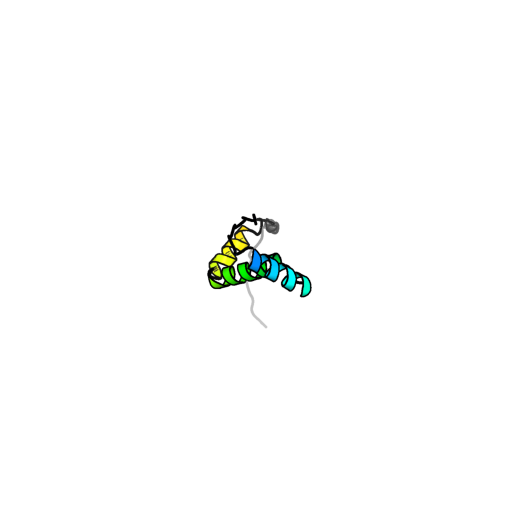 1; bounding box: 42×54×88 Å

InterPro domains:
  IPR046085 Protein of unknown function DUF6103 [PF19598] (1-72)

Organism: NCBI:txid3064195